Protein AF-A0A5J4WYN3-F1 (afdb_monomer)

Radius of gyration: 16.73 Å; Cα contacts (8 Å, |Δi|>4): 152; chains: 1; bounding box: 59×30×51 Å

Secondary structure (DSSP, 8-state):
-HHHHHHHHHHHHHHHHHHHHHHHHHTTSS--HHHHHHHHHHHHHH--HHHHHHHHHTTHHHHHHHHHHT---SHHHHHHHHHHHHHHHHHHHHHHHH-B-SSS-B---HHHHHHHHHHHHHTTHHHHHHHGGG----TT--HHHHHHHHHHHHHHHHHHSS-----

Nearest PDB structures (foldseek):
  7wa4-assembly1_A  TM=4.176E-01  e=6.323E+00  Arabidopsis thaliana
  6gy7-assembly3_C  TM=2.303E-01  e=4.715E+00  Xenorhabdus nematophila ATCC 19061
  6i1z-assembly1_A  TM=1.647E-01  e=3.188E+00  Zea mays

Structure (mmCIF, N/CA/C/O backbone):
data_AF-A0A5J4WYN3-F1
#
_entry.id   AF-A0A5J4WYN3-F1
#
loop_
_atom_site.group_PDB
_atom_site.id
_atom_site.type_symbol
_atom_site.label_atom_id
_atom_site.label_alt_id
_atom_site.label_comp_id
_atom_site.label_asym_id
_atom_site.label_entity_id
_atom_site.label_seq_id
_atom_site.pdbx_PDB_ins_code
_atom_site.Cartn_x
_atom_site.Cartn_y
_atom_site.Cartn_z
_atom_site.occupancy
_atom_site.B_iso_or_equiv
_atom_site.auth_seq_id
_atom_site.auth_comp_id
_atom_site.auth_asym_id
_atom_site.auth_atom_id
_atom_site.pdbx_PDB_model_num
ATOM 1 N N . MET A 1 1 ? 1.121 12.263 32.205 1.00 45.59 1 MET A N 1
ATOM 2 C CA . MET A 1 1 ? 1.649 11.068 31.505 1.00 45.59 1 MET A CA 1
ATOM 3 C C . MET A 1 1 ? 1.301 11.026 30.011 1.00 45.59 1 MET A C 1
ATOM 5 O O . MET A 1 1 ? 2.050 10.396 29.284 1.00 45.59 1 MET A O 1
ATOM 9 N N . GLY A 1 2 ? 0.259 11.722 29.520 1.00 45.91 2 GLY A N 1
ATOM 10 C CA . GLY A 1 2 ? -0.093 11.730 28.083 1.00 45.91 2 GLY A CA 1
ATOM 11 C C . GLY A 1 2 ? 0.952 12.351 27.139 1.00 45.91 2 GLY A C 1
ATOM 12 O O . GLY A 1 2 ? 1.145 11.863 26.035 1.00 45.91 2 GLY A O 1
ATOM 13 N N . ASN A 1 3 ? 1.720 13.338 27.611 1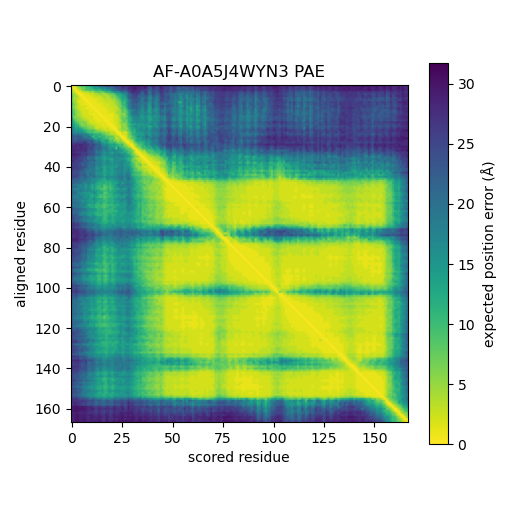.00 48.84 3 ASN A N 1
ATOM 14 C CA . ASN A 1 3 ? 2.659 14.104 26.776 1.00 48.84 3 ASN A CA 1
ATOM 15 C C . ASN A 1 3 ? 3.897 13.304 26.307 1.00 48.84 3 ASN A C 1
ATOM 17 O O . ASN A 1 3 ? 4.546 13.654 25.330 1.00 48.84 3 ASN A O 1
ATOM 21 N N . THR A 1 4 ? 4.257 12.225 27.011 1.00 47.00 4 THR A N 1
ATOM 22 C CA . THR A 1 4 ? 5.489 11.462 26.735 1.00 47.00 4 THR A CA 1
ATOM 23 C C . THR A 1 4 ? 5.276 10.386 25.672 1.00 47.00 4 THR A C 1
ATOM 25 O O . THR A 1 4 ? 6.182 10.111 24.893 1.00 47.00 4 THR A O 1
ATOM 28 N N . ILE A 1 5 ? 4.076 9.801 25.620 1.00 48.41 5 ILE A N 1
ATOM 29 C CA . ILE A 1 5 ? 3.705 8.779 24.632 1.00 48.41 5 ILE A CA 1
ATOM 30 C C . ILE A 1 5 ? 3.462 9.438 23.273 1.00 48.41 5 ILE A C 1
ATOM 32 O O . ILE A 1 5 ? 3.968 8.965 22.262 1.00 48.41 5 ILE A O 1
ATOM 36 N N . GLU A 1 6 ? 2.768 10.573 23.252 1.00 43.88 6 GLU A N 1
ATOM 37 C CA . GLU A 1 6 ? 2.522 11.357 22.038 1.00 43.88 6 GLU A CA 1
ATOM 38 C C . GLU A 1 6 ? 3.829 11.907 21.442 1.00 43.88 6 GLU A C 1
ATOM 40 O O . GLU A 1 6 ? 4.081 11.768 20.245 1.00 43.88 6 GLU A O 1
ATOM 45 N N . ALA A 1 7 ? 4.745 12.387 22.292 1.00 38.75 7 ALA A N 1
ATOM 46 C CA . ALA A 1 7 ? 6.091 12.771 21.872 1.00 38.75 7 ALA A CA 1
ATOM 47 C C . ALA A 1 7 ? 6.917 11.589 21.328 1.00 38.75 7 ALA A C 1
ATOM 49 O O . ALA A 1 7 ? 7.704 11.775 20.401 1.00 38.75 7 ALA A O 1
ATOM 50 N N . LEU A 1 8 ? 6.748 10.376 21.868 1.00 44.06 8 LEU A N 1
ATOM 51 C CA . LEU A 1 8 ? 7.440 9.176 21.384 1.00 44.06 8 LEU A CA 1
ATOM 52 C C . LEU A 1 8 ? 6.906 8.726 20.014 1.00 44.06 8 LEU A C 1
ATOM 54 O O . LEU A 1 8 ? 7.696 8.370 19.141 1.00 44.06 8 LEU A O 1
ATOM 58 N N . LYS A 1 9 ? 5.589 8.821 19.799 1.00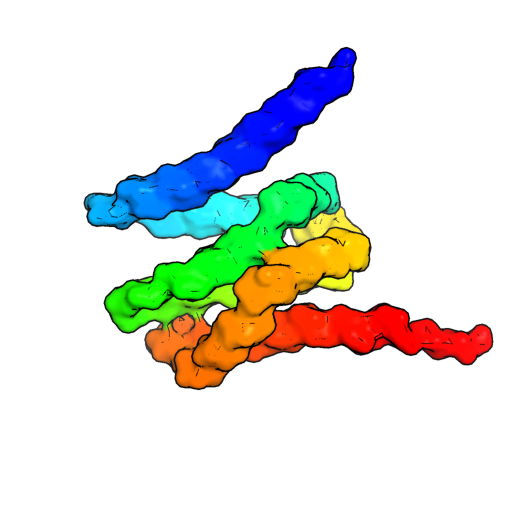 45.97 9 LYS A N 1
ATOM 59 C CA . LYS A 1 9 ? 4.924 8.511 18.523 1.00 45.97 9 LYS A CA 1
ATOM 60 C C . LYS A 1 9 ? 5.329 9.477 17.416 1.00 45.97 9 LYS A C 1
ATOM 62 O O . LYS A 1 9 ? 5.740 9.042 16.344 1.00 45.97 9 LYS A O 1
ATOM 67 N N . ILE A 1 10 ? 5.337 10.779 17.707 1.00 42.62 10 ILE A N 1
ATOM 68 C CA . ILE A 1 10 ? 5.841 11.802 16.779 1.00 42.62 10 ILE A CA 1
ATOM 69 C C . ILE A 1 10 ? 7.318 11.551 16.472 1.00 42.62 10 ILE A C 1
ATOM 71 O O . ILE A 1 10 ? 7.720 11.605 15.317 1.00 42.62 10 ILE A O 1
ATOM 75 N N . LYS A 1 11 ? 8.132 11.202 17.474 1.00 44.53 11 LYS A N 1
ATOM 76 C CA . LYS A 1 11 ? 9.553 10.895 17.275 1.00 44.53 11 LYS A CA 1
ATOM 77 C C . LYS A 1 11 ? 9.772 9.661 16.391 1.00 44.53 11 LYS A C 1
ATOM 79 O O . LYS A 1 11 ? 10.708 9.673 15.597 1.00 44.53 11 LYS A O 1
ATOM 84 N N . ASN A 1 12 ? 8.914 8.644 16.482 1.00 46.34 12 ASN A N 1
ATOM 85 C CA . ASN A 1 12 ? 8.973 7.448 15.635 1.00 46.34 12 ASN A CA 1
ATOM 86 C C . ASN A 1 12 ? 8.483 7.717 14.206 1.00 46.34 12 ASN A C 1
ATOM 88 O O . ASN A 1 12 ? 9.172 7.342 13.264 1.00 46.34 12 ASN A O 1
ATOM 92 N N . ALA A 1 13 ? 7.368 8.428 14.024 1.00 46.84 13 ALA A N 1
ATOM 93 C CA . ALA A 1 13 ? 6.887 8.834 12.702 1.00 46.84 13 ALA A CA 1
ATOM 94 C C . ALA A 1 13 ? 7.895 9.758 11.999 1.00 46.84 13 ALA A C 1
ATOM 96 O O . ALA A 1 13 ? 8.243 9.545 10.841 1.00 46.84 13 ALA A O 1
ATOM 97 N N . VAL A 1 14 ? 8.463 10.720 12.733 1.00 45.53 14 VAL A N 1
ATOM 98 C CA . VAL A 1 14 ? 9.556 11.577 12.259 1.00 45.53 14 VAL A CA 1
ATOM 99 C C . VAL A 1 14 ? 10.807 10.750 11.972 1.00 45.53 14 VAL A C 1
ATOM 101 O O . VAL A 1 14 ? 11.450 10.999 10.966 1.00 45.53 14 VAL A O 1
ATOM 104 N N . ALA A 1 15 ? 11.147 9.731 12.765 1.00 46.28 15 ALA A N 1
ATOM 105 C CA . ALA A 1 15 ? 12.262 8.835 12.457 1.00 46.28 15 ALA A CA 1
ATOM 106 C C . ALA A 1 15 ? 12.011 7.990 11.197 1.00 46.28 15 ALA A C 1
ATOM 108 O O . ALA A 1 15 ? 12.949 7.781 10.434 1.00 46.28 15 ALA A O 1
ATOM 109 N N . ILE A 1 16 ? 10.773 7.557 10.938 1.00 50.94 16 ILE A N 1
ATOM 110 C CA . ILE A 1 16 ? 10.379 6.819 9.729 1.00 50.94 16 ILE A CA 1
ATOM 111 C C . ILE A 1 16 ? 10.451 7.741 8.507 1.00 50.94 16 ILE A C 1
ATOM 113 O O . ILE A 1 16 ? 11.140 7.417 7.542 1.00 50.94 16 ILE A O 1
ATOM 117 N N . ILE A 1 17 ? 9.858 8.933 8.583 1.00 52.78 17 ILE A N 1
ATOM 118 C CA . ILE A 1 17 ? 9.882 9.948 7.520 1.00 52.78 17 ILE A CA 1
ATOM 119 C C . ILE A 1 17 ? 11.315 10.436 7.262 1.00 52.78 17 ILE A C 1
ATOM 121 O O . ILE A 1 17 ? 11.746 10.487 6.114 1.00 52.78 17 ILE A O 1
ATOM 125 N N . ILE A 1 18 ? 12.103 10.706 8.310 1.00 45.97 18 ILE A N 1
ATOM 126 C CA . ILE A 1 18 ? 13.533 11.035 8.205 1.00 45.97 18 ILE A CA 1
ATOM 127 C C . ILE A 1 18 ? 14.305 9.845 7.652 1.00 45.97 18 ILE A C 1
ATOM 129 O O . ILE A 1 18 ? 15.196 10.057 6.847 1.00 45.97 18 ILE A O 1
ATOM 133 N N . SER A 1 19 ? 14.001 8.599 8.010 1.00 52.62 19 SER A N 1
ATOM 134 C CA . SER A 1 19 ? 14.691 7.444 7.428 1.00 52.62 19 SER A CA 1
ATOM 135 C C . SER A 1 19 ? 14.374 7.273 5.940 1.00 52.62 19 SER A C 1
ATOM 137 O O . SER A 1 19 ? 15.266 6.882 5.192 1.00 52.62 19 SER A O 1
ATOM 139 N N . PHE A 1 20 ? 13.179 7.673 5.493 1.00 49.19 20 PHE A N 1
ATOM 140 C CA . PHE A 1 20 ? 12.760 7.717 4.089 1.00 49.19 20 PHE A CA 1
ATOM 141 C C . PHE A 1 20 ? 13.418 8.883 3.321 1.00 49.19 20 PHE A C 1
ATOM 143 O O . PHE A 1 20 ? 14.004 8.678 2.259 1.00 49.19 20 PHE A O 1
ATOM 150 N N . ALA A 1 21 ? 13.426 10.089 3.898 1.00 44.41 21 ALA A N 1
ATOM 151 C CA . ALA A 1 21 ? 14.027 11.296 3.320 1.00 44.41 21 ALA A CA 1
ATOM 152 C C . ALA A 1 21 ? 15.568 11.267 3.342 1.00 44.41 21 ALA A C 1
ATOM 154 O O . ALA A 1 21 ? 16.231 11.626 2.371 1.00 44.41 21 ALA A O 1
ATOM 155 N N . THR A 1 22 ? 16.157 10.757 4.424 1.00 39.88 22 THR A N 1
ATOM 156 C CA . THR A 1 22 ? 17.601 10.506 4.529 1.00 39.88 22 THR A CA 1
ATOM 157 C C . THR A 1 22 ? 17.986 9.352 3.617 1.00 39.88 22 THR A C 1
ATOM 159 O O . THR A 1 22 ? 19.044 9.410 3.016 1.00 39.88 22 THR A O 1
ATOM 162 N N . SER A 1 23 ? 17.138 8.333 3.434 1.00 44.16 23 SER A N 1
ATOM 163 C CA . SER A 1 23 ? 17.315 7.316 2.388 1.00 44.16 23 SER A CA 1
ATOM 164 C C . SER A 1 23 ? 17.413 7.968 1.004 1.00 44.16 23 SER A C 1
ATOM 166 O O . SER A 1 23 ? 18.366 7.683 0.288 1.00 44.16 23 SER A O 1
ATOM 168 N N . TYR A 1 24 ? 16.534 8.909 0.657 1.00 39.62 24 TYR A N 1
ATOM 169 C CA . TYR A 1 24 ? 16.559 9.617 -0.628 1.00 39.62 24 TYR A CA 1
ATOM 170 C C . TYR A 1 24 ? 17.858 10.424 -0.862 1.00 39.62 24 TYR A C 1
ATOM 172 O O . TYR A 1 24 ? 18.568 10.184 -1.840 1.00 39.62 24 TYR A O 1
ATOM 180 N N . GLU A 1 25 ? 18.254 11.291 0.078 1.00 36.50 25 GLU A N 1
ATOM 181 C CA . GLU A 1 25 ? 19.475 12.119 -0.031 1.00 36.50 25 GLU A CA 1
ATOM 182 C C . GLU A 1 25 ? 20.782 11.302 0.111 1.00 36.50 25 GLU A C 1
ATOM 184 O O . GLU A 1 25 ? 21.808 11.589 -0.512 1.00 36.50 25 GLU A O 1
ATOM 189 N N . TYR A 1 26 ? 20.765 10.219 0.895 1.00 36.25 26 TYR A N 1
ATOM 190 C CA . TYR A 1 26 ? 21.919 9.347 1.131 1.00 36.25 26 TYR A CA 1
ATOM 191 C C . TYR A 1 26 ? 22.087 8.302 0.003 1.00 36.25 26 TYR A C 1
ATOM 193 O O . TYR A 1 26 ? 23.222 7.920 -0.296 1.00 36.25 26 TYR A O 1
ATOM 201 N N . ASN A 1 27 ? 21.033 7.838 -0.682 1.00 42.38 27 ASN A N 1
ATOM 202 C CA . ASN A 1 27 ? 21.097 6.771 -1.706 1.00 42.38 27 ASN A CA 1
ATOM 203 C C . ASN A 1 27 ? 21.853 7.133 -2.993 1.00 42.38 27 ASN A C 1
ATOM 205 O O . ASN A 1 27 ? 22.206 6.240 -3.759 1.00 42.38 27 ASN A O 1
ATOM 209 N N . LYS A 1 28 ? 22.240 8.398 -3.177 1.00 43.50 28 LYS A N 1
ATOM 210 C CA . LYS A 1 28 ? 23.037 8.858 -4.323 1.00 43.50 28 LYS A CA 1
ATOM 211 C C . LYS A 1 28 ? 24.453 8.247 -4.417 1.00 43.50 28 LYS A C 1
ATOM 213 O O . LYS A 1 28 ? 25.119 8.467 -5.425 1.00 43.50 28 LYS A O 1
ATOM 218 N N . LYS A 1 29 ? 24.966 7.519 -3.400 1.00 46.53 29 LYS A N 1
ATOM 219 C CA . LYS A 1 29 ? 26.408 7.151 -3.356 1.00 46.53 29 LYS A CA 1
ATOM 220 C C . LYS A 1 29 ? 26.882 5.768 -2.868 1.00 46.53 29 LYS A C 1
ATOM 222 O O . LYS A 1 29 ? 28.058 5.496 -3.077 1.00 46.53 29 LYS A O 1
ATOM 227 N N . SER A 1 30 ? 26.100 4.876 -2.251 1.00 37.53 30 SER A N 1
ATOM 228 C CA . SER A 1 30 ? 26.623 3.523 -1.918 1.00 37.53 30 SER A CA 1
ATOM 229 C C . SER A 1 30 ? 25.543 2.514 -1.516 1.00 37.53 30 SER A C 1
ATOM 231 O O . SER A 1 30 ? 24.439 2.892 -1.147 1.00 37.53 30 SER A O 1
ATOM 233 N N . ASN A 1 31 ? 25.887 1.226 -1.604 1.00 49.41 31 ASN A N 1
ATOM 234 C CA . ASN A 1 31 ? 25.068 0.012 -1.469 1.00 49.41 31 ASN A CA 1
ATOM 235 C C . ASN A 1 31 ? 24.168 -0.056 -0.197 1.00 49.41 31 ASN A C 1
ATOM 237 O O . ASN A 1 31 ? 24.536 -0.653 0.812 1.00 49.41 31 ASN A O 1
ATOM 241 N N . LYS A 1 32 ? 22.982 0.574 -0.250 1.00 41.06 32 LYS A N 1
ATOM 242 C CA . LYS A 1 32 ? 22.034 0.815 0.871 1.00 41.06 32 LYS A CA 1
ATOM 243 C C . LYS A 1 32 ? 20.708 0.047 0.792 1.00 41.06 32 LYS A C 1
ATOM 245 O O . LYS A 1 32 ? 19.920 0.058 1.739 1.00 41.06 32 LYS A O 1
ATOM 250 N N . ARG A 1 33 ? 20.480 -0.665 -0.312 1.00 51.09 33 ARG A N 1
ATOM 251 C CA . ARG A 1 33 ? 19.198 -1.304 -0.664 1.00 51.09 33 ARG A CA 1
ATOM 252 C C . ARG A 1 33 ? 18.770 -2.431 0.285 1.00 51.09 33 ARG A C 1
ATOM 254 O O . ARG A 1 33 ? 17.579 -2.669 0.460 1.00 51.09 33 ARG A O 1
ATOM 261 N N . ASP A 1 34 ? 19.725 -3.054 0.970 1.00 45.12 34 ASP A N 1
ATOM 262 C CA . ASP A 1 34 ? 19.477 -4.146 1.917 1.00 45.12 34 ASP A CA 1
ATOM 263 C C . ASP A 1 34 ? 18.812 -3.705 3.227 1.00 45.12 34 ASP A C 1
ATOM 265 O O . ASP A 1 34 ? 18.092 -4.491 3.835 1.00 45.12 34 ASP A O 1
ATOM 269 N N . ARG A 1 35 ? 19.030 -2.467 3.693 1.00 39.56 35 ARG A N 1
ATOM 270 C CA . ARG A 1 35 ? 18.507 -2.017 4.998 1.00 39.56 35 ARG A CA 1
ATOM 271 C C . ARG A 1 35 ? 17.089 -1.460 4.912 1.00 39.56 35 ARG A C 1
ATOM 273 O O . ARG A 1 35 ? 16.288 -1.770 5.785 1.00 39.56 35 ARG A O 1
ATOM 280 N N . SER A 1 36 ? 16.764 -0.730 3.843 1.00 51.00 36 SER A N 1
ATOM 281 C CA . SER A 1 36 ? 15.395 -0.247 3.604 1.00 51.00 36 SER A CA 1
ATOM 282 C C . SER A 1 36 ? 14.428 -1.419 3.360 1.00 51.00 36 SER A C 1
ATOM 284 O O . SER A 1 36 ? 13.384 -1.509 3.999 1.00 51.00 36 SER A O 1
ATOM 286 N N . ARG A 1 37 ? 14.845 -2.428 2.573 1.00 50.72 37 ARG A N 1
ATOM 287 C CA . ARG A 1 37 ? 14.081 -3.682 2.396 1.00 50.72 37 ARG A CA 1
ATOM 288 C C . ARG A 1 37 ? 13.903 -4.470 3.690 1.00 50.72 37 ARG A C 1
ATOM 290 O O . ARG A 1 37 ? 12.836 -5.033 3.910 1.00 50.72 37 ARG A O 1
ATOM 297 N N . ARG A 1 38 ? 14.926 -4.518 4.553 1.00 45.66 38 ARG A N 1
ATOM 298 C CA . ARG A 1 38 ? 14.822 -5.166 5.871 1.00 45.66 38 ARG A CA 1
ATOM 299 C C . ARG A 1 38 ? 13.855 -4.435 6.794 1.00 45.66 38 ARG A C 1
ATOM 301 O O . ARG A 1 38 ? 13.120 -5.113 7.493 1.00 45.66 38 ARG A O 1
ATOM 308 N N . LEU A 1 39 ? 13.825 -3.102 6.777 1.00 54.00 39 LEU A N 1
ATOM 309 C CA . LEU A 1 39 ? 12.900 -2.315 7.596 1.00 54.00 39 LEU A CA 1
ATOM 310 C C . LEU A 1 39 ? 11.445 -2.508 7.150 1.00 54.00 39 LEU A C 1
ATOM 312 O O . LEU A 1 39 ? 10.579 -2.746 7.981 1.00 54.00 39 LEU A O 1
ATOM 316 N N . VAL A 1 40 ? 11.191 -2.500 5.842 1.00 54.69 40 VAL A N 1
ATOM 317 C CA . VAL A 1 40 ? 9.849 -2.746 5.295 1.00 54.69 40 VAL A CA 1
ATOM 318 C C . VAL A 1 40 ? 9.397 -4.188 5.549 1.00 54.69 40 VAL A C 1
ATOM 320 O O . VAL A 1 40 ? 8.290 -4.412 6.028 1.00 54.69 40 VAL A O 1
ATOM 323 N N . ASN A 1 41 ? 10.274 -5.179 5.348 1.00 55.84 41 ASN A N 1
ATOM 324 C CA . ASN A 1 41 ? 9.982 -6.561 5.744 1.00 55.84 41 ASN A CA 1
ATOM 325 C C . ASN A 1 41 ? 9.759 -6.695 7.259 1.00 55.84 41 ASN A C 1
ATOM 327 O O . ASN A 1 41 ? 8.928 -7.496 7.673 1.00 55.84 41 ASN A O 1
ATOM 331 N N . PHE A 1 42 ? 10.473 -5.923 8.083 1.00 53.75 42 PHE A N 1
ATOM 332 C CA . PHE A 1 42 ? 10.313 -5.931 9.535 1.00 53.75 42 PHE A CA 1
ATOM 333 C C . PHE A 1 42 ? 8.947 -5.383 9.954 1.00 53.75 42 PHE A C 1
ATOM 335 O O . PHE A 1 42 ? 8.291 -6.021 10.773 1.00 53.75 42 PHE A O 1
ATOM 342 N N . ILE A 1 43 ? 8.497 -4.282 9.342 1.00 58.16 43 ILE A N 1
ATOM 343 C CA . ILE A 1 43 ? 7.154 -3.723 9.541 1.00 58.16 43 ILE A CA 1
ATOM 344 C C . ILE A 1 43 ? 6.105 -4.755 9.113 1.00 58.16 43 ILE A C 1
ATOM 346 O O . ILE A 1 43 ? 5.287 -5.164 9.925 1.00 58.16 43 ILE A O 1
ATOM 350 N N . HIS A 1 44 ? 6.179 -5.301 7.897 1.00 61.66 44 HIS A N 1
ATOM 351 C CA . HIS A 1 44 ? 5.176 -6.274 7.447 1.00 61.66 44 HIS A CA 1
ATOM 352 C C . HIS A 1 44 ? 5.179 -7.589 8.240 1.00 61.66 44 HIS A C 1
ATOM 354 O O . HIS A 1 44 ? 4.134 -8.216 8.374 1.00 61.66 44 HIS A O 1
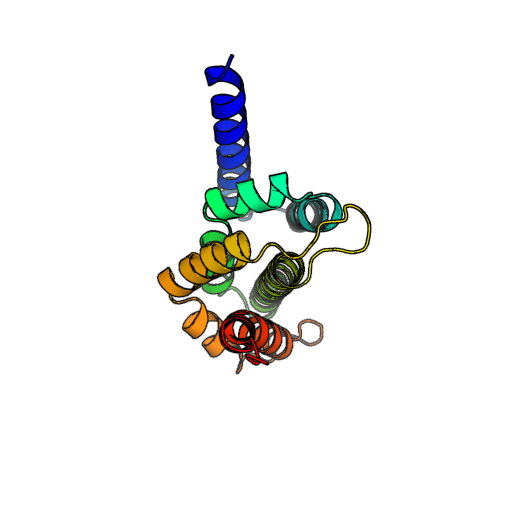ATOM 360 N N . GLN A 1 45 ? 6.311 -8.033 8.797 1.00 60.16 45 GLN A N 1
ATOM 361 C CA . GLN A 1 45 ? 6.378 -9.278 9.574 1.00 60.16 45 GLN A CA 1
ATOM 362 C C . GLN A 1 45 ? 6.020 -9.096 11.051 1.00 60.16 45 GLN A C 1
ATOM 364 O O . GLN A 1 45 ? 5.391 -9.997 11.605 1.00 60.16 45 GLN A O 1
ATOM 369 N N . ASN A 1 46 ? 6.320 -7.950 11.666 1.00 60.75 46 ASN A N 1
ATOM 370 C CA . ASN A 1 46 ? 6.207 -7.773 13.120 1.00 60.75 46 ASN A CA 1
ATOM 371 C C . ASN A 1 46 ? 5.191 -6.714 13.558 1.00 60.75 46 ASN A C 1
ATOM 373 O O . ASN A 1 46 ? 4.886 -6.685 14.743 1.00 60.75 46 ASN A O 1
ATOM 377 N N . ALA A 1 47 ? 4.660 -5.891 12.644 1.00 67.44 47 ALA A N 1
ATOM 378 C CA . ALA A 1 47 ? 3.660 -4.887 12.998 1.00 67.44 47 ALA A CA 1
ATOM 379 C C . ALA A 1 47 ? 2.359 -5.549 13.462 1.00 67.44 47 ALA A C 1
ATOM 381 O O . ALA A 1 47 ? 1.812 -6.413 12.761 1.00 67.44 47 ALA A O 1
ATOM 382 N N . ASP A 1 48 ? 1.887 -5.132 14.632 1.00 78.50 48 ASP A N 1
ATOM 383 C CA . ASP A 1 48 ? 0.570 -5.473 15.161 1.00 78.50 48 ASP A CA 1
ATOM 384 C C . ASP A 1 48 ? -0.499 -4.455 14.736 1.00 78.50 48 ASP A C 1
ATOM 386 O O . ASP A 1 48 ? -0.234 -3.530 13.971 1.00 78.50 48 ASP A O 1
ATOM 390 N N . GLU A 1 49 ? -1.731 -4.637 15.208 1.00 83.44 49 GLU A N 1
ATOM 391 C CA . GLU A 1 49 ? -2.849 -3.727 14.930 1.00 83.44 49 GLU A CA 1
ATOM 392 C C . GLU A 1 49 ? -2.535 -2.259 15.275 1.00 83.44 49 GLU A C 1
ATOM 394 O O . GLU A 1 49 ? -2.892 -1.349 14.520 1.00 83.44 49 GLU A O 1
ATOM 399 N N . GLN A 1 50 ? -1.852 -2.019 16.397 1.00 80.56 50 GLN A N 1
ATOM 400 C CA . GLN A 1 50 ? -1.527 -0.673 16.854 1.00 80.56 50 GLN A CA 1
ATOM 401 C C . GLN A 1 50 ? -0.486 -0.029 15.934 1.00 80.56 50 GLN A C 1
ATOM 403 O O . GLN A 1 50 ? -0.637 1.141 15.573 1.00 80.56 50 GLN A O 1
ATOM 408 N N . ASP A 1 51 ? 0.515 -0.792 15.498 1.00 79.19 51 ASP A N 1
ATOM 409 C CA . ASP A 1 51 ? 1.504 -0.339 14.519 1.00 79.19 51 ASP A CA 1
ATOM 410 C C . ASP A 1 51 ? 0.852 0.005 13.165 1.00 79.19 51 ASP A C 1
ATOM 412 O O . ASP A 1 51 ? 1.176 1.037 12.571 1.00 79.19 51 ASP A O 1
ATOM 416 N N . GLN A 1 52 ? -0.106 -0.805 12.684 1.00 81.81 52 GLN A N 1
ATOM 417 C CA . GLN A 1 52 ? -0.853 -0.502 11.449 1.00 81.81 52 GLN A CA 1
ATOM 418 C C . GLN A 1 52 ? -1.621 0.820 11.570 1.00 81.81 52 GLN A C 1
ATOM 420 O O . GLN A 1 52 ? -1.588 1.650 10.659 1.00 81.81 52 GLN A O 1
ATOM 425 N N . SER A 1 53 ? -2.283 1.039 12.710 1.00 82.19 53 SER A N 1
ATOM 426 C CA . SER A 1 53 ? -3.011 2.280 12.992 1.00 82.19 53 SER A CA 1
ATOM 427 C C . SER A 1 53 ? -2.084 3.493 12.983 1.00 82.19 53 SER A C 1
ATOM 429 O O . SER A 1 53 ? -2.409 4.527 12.399 1.00 82.19 53 SER A O 1
ATOM 431 N N . GLU A 1 54 ? -0.899 3.380 13.580 1.00 82.19 54 GLU A N 1
ATOM 432 C CA . GLU A 1 54 ? 0.081 4.468 13.600 1.00 82.19 54 GLU A CA 1
ATOM 433 C C . GLU A 1 54 ? 0.621 4.798 12.207 1.00 82.19 54 GLU A C 1
ATOM 435 O O . GLU A 1 54 ? 0.756 5.976 11.877 1.00 82.19 54 GLU A O 1
ATOM 440 N N . LEU A 1 55 ? 0.856 3.788 11.367 1.00 80.75 55 LEU A N 1
ATOM 441 C CA . LEU A 1 55 ? 1.274 3.988 9.979 1.00 80.75 55 LEU A CA 1
ATOM 442 C C . LEU A 1 55 ? 0.206 4.724 9.165 1.00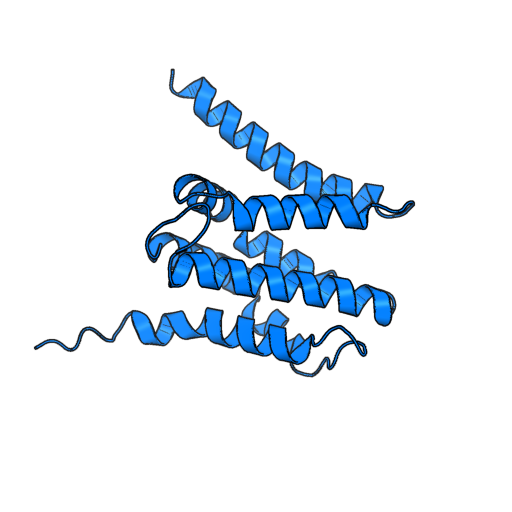 80.75 55 LEU A C 1
ATOM 444 O O . LEU A 1 55 ? 0.510 5.738 8.534 1.00 80.75 55 LEU A O 1
ATOM 448 N N . VAL A 1 56 ? -1.046 4.259 9.200 1.00 84.94 56 VAL A N 1
ATOM 449 C CA . VAL A 1 56 ? -2.138 4.912 8.461 1.00 84.94 56 VAL A CA 1
ATOM 450 C C . VAL A 1 56 ? -2.344 6.342 8.957 1.00 84.94 56 VAL A C 1
ATOM 452 O O . VAL A 1 56 ? -2.387 7.263 8.146 1.00 84.94 56 VAL A O 1
ATOM 455 N N . ASN A 1 57 ? -2.368 6.573 10.272 1.00 83.19 57 ASN A N 1
ATOM 456 C CA . ASN A 1 57 ? -2.506 7.923 10.832 1.00 83.19 57 ASN A CA 1
ATOM 457 C C . ASN A 1 57 ? -1.330 8.849 10.477 1.00 83.19 57 ASN A C 1
ATOM 459 O O . ASN A 1 57 ? -1.509 10.062 10.385 1.00 83.19 57 ASN A O 1
ATOM 463 N N . ALA A 1 58 ? -0.137 8.297 10.248 1.00 78.06 58 ALA A N 1
ATOM 464 C CA . ALA A 1 58 ? 1.032 9.047 9.795 1.00 78.06 58 ALA A CA 1
ATOM 465 C C . ALA A 1 58 ? 1.048 9.323 8.276 1.00 78.06 58 ALA A C 1
ATOM 467 O O . ALA A 1 58 ? 1.998 9.932 7.785 1.00 78.06 58 ALA A O 1
ATOM 468 N N . GLY A 1 59 ? 0.030 8.890 7.524 1.00 81.25 59 GLY A N 1
ATOM 469 C CA . GLY A 1 59 ? -0.050 9.108 6.078 1.00 81.25 59 GLY A CA 1
ATOM 470 C C . GLY A 1 59 ? 0.712 8.073 5.251 1.00 81.25 59 GLY A C 1
ATOM 471 O O . GLY A 1 59 ? 1.154 8.378 4.142 1.00 81.25 59 GLY A O 1
ATOM 472 N N . TYR A 1 60 ? 0.914 6.858 5.774 1.00 82.62 60 TYR A N 1
ATOM 473 C CA . TYR A 1 60 ? 1.696 5.829 5.086 1.00 82.62 60 TYR A CA 1
ATOM 474 C C . TYR A 1 60 ? 1.123 5.448 3.711 1.00 82.62 60 TYR A C 1
ATOM 476 O O . TYR A 1 60 ? 1.905 5.187 2.799 1.00 82.62 60 TYR A O 1
ATOM 484 N N . GLY A 1 61 ? -0.203 5.508 3.519 1.00 86.06 61 GLY A N 1
ATOM 485 C CA . GLY A 1 61 ? -0.833 5.295 2.210 1.00 86.06 61 GLY A CA 1
ATOM 486 C C . GLY A 1 61 ? -0.309 6.268 1.149 1.00 86.06 61 GLY A C 1
ATOM 487 O O . GLY A 1 61 ? 0.137 5.841 0.084 1.00 86.06 61 GLY A O 1
ATOM 488 N N . ARG A 1 62 ? -0.228 7.563 1.487 1.00 85.25 62 ARG A N 1
ATOM 489 C CA . ARG A 1 62 ? 0.357 8.599 0.613 1.00 85.25 62 ARG A CA 1
ATOM 490 C C . ARG A 1 62 ? 1.824 8.319 0.314 1.00 85.25 62 ARG A C 1
ATOM 492 O O . ARG A 1 62 ? 2.260 8.371 -0.832 1.00 85.25 62 ARG A O 1
ATOM 499 N N . ALA A 1 63 ? 2.595 7.994 1.354 1.00 82.19 63 ALA A N 1
ATOM 500 C CA . ALA A 1 63 ? 4.028 7.740 1.228 1.00 82.19 63 ALA A CA 1
ATOM 501 C C . ALA A 1 63 ? 4.330 6.562 0.287 1.00 82.19 63 ALA A C 1
ATOM 503 O O . ALA A 1 63 ? 5.311 6.601 -0.458 1.00 82.19 63 ALA A O 1
ATOM 504 N N . LEU A 1 64 ? 3.481 5.531 0.297 1.00 82.19 64 LEU A N 1
ATOM 505 C CA . LEU A 1 64 ? 3.596 4.395 -0.609 1.00 82.19 64 LEU A CA 1
ATOM 506 C C . LEU A 1 64 ? 3.365 4.791 -2.077 1.00 82.19 64 LEU A C 1
ATOM 508 O O . LEU A 1 64 ? 4.145 4.368 -2.930 1.00 82.19 64 LEU A O 1
ATOM 512 N N . ILE A 1 65 ? 2.354 5.619 -2.366 1.00 85.75 65 ILE A N 1
ATOM 513 C CA . ILE A 1 65 ? 2.061 6.095 -3.730 1.00 85.75 65 ILE A CA 1
ATOM 514 C C . ILE A 1 65 ? 3.168 7.011 -4.249 1.00 85.75 65 ILE A C 1
ATOM 516 O O . ILE A 1 65 ? 3.747 6.743 -5.299 1.00 85.75 65 ILE A O 1
ATOM 520 N N . ILE A 1 66 ? 3.577 8.005 -3.460 1.00 78.81 66 ILE A N 1
ATOM 521 C CA . ILE A 1 66 ? 4.684 8.906 -3.820 1.00 78.81 66 ILE A CA 1
ATOM 522 C C . ILE A 1 66 ? 5.966 8.110 -4.126 1.00 78.81 66 ILE A C 1
ATOM 524 O O . ILE A 1 66 ? 6.741 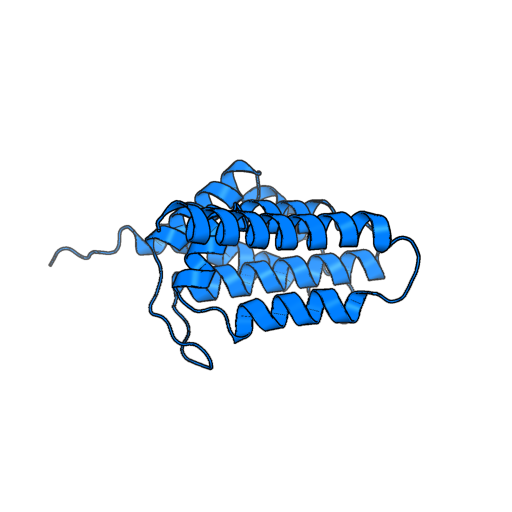8.459 -5.023 1.00 78.81 66 ILE A O 1
ATOM 528 N N . SER A 1 67 ? 6.198 7.009 -3.402 1.00 76.56 67 SER A N 1
ATOM 529 C CA . SER A 1 67 ? 7.352 6.140 -3.635 1.00 76.56 67 SER A CA 1
ATOM 530 C C . SER A 1 67 ? 7.315 5.418 -4.986 1.00 76.56 67 SER A C 1
ATOM 532 O O . SER A 1 67 ? 8.392 5.154 -5.515 1.00 76.56 67 SER A O 1
ATOM 534 N N . ILE A 1 68 ? 6.144 5.062 -5.529 1.00 80.38 68 ILE A N 1
ATOM 535 C CA . ILE A 1 68 ? 6.058 4.435 -6.860 1.00 80.38 68 ILE A CA 1
ATOM 536 C C . ILE A 1 68 ? 6.075 5.482 -7.977 1.00 80.38 68 ILE A C 1
ATOM 538 O O . ILE A 1 68 ? 6.792 5.276 -8.953 1.00 80.38 68 ILE A O 1
ATOM 542 N N . SER A 1 69 ? 5.429 6.641 -7.787 1.00 79.50 69 SER A N 1
ATOM 543 C CA . SER A 1 69 ? 5.455 7.759 -8.748 1.00 79.50 69 SER A CA 1
ATOM 544 C C . SER A 1 69 ? 6.864 8.301 -8.996 1.00 79.50 69 SER A C 1
ATOM 546 O O . SER A 1 69 ? 7.176 8.826 -10.062 1.00 79.50 69 SER A O 1
ATOM 548 N N . SER A 1 70 ? 7.750 8.183 -8.003 1.00 70.94 70 SER A N 1
ATOM 549 C CA . SER A 1 70 ? 9.139 8.649 -8.090 1.00 70.94 70 SER A CA 1
ATOM 550 C C . SER A 1 70 ? 10.130 7.598 -8.608 1.00 70.94 70 SER A C 1
ATOM 552 O O . SER A 1 70 ? 11.296 7.928 -8.824 1.00 70.94 70 SER A O 1
ATOM 554 N N . ALA A 1 71 ? 9.699 6.356 -8.865 1.00 70.12 71 ALA A N 1
ATOM 555 C CA . ALA A 1 71 ? 10.576 5.235 -9.229 1.00 70.12 71 ALA A CA 1
ATOM 556 C C . ALA A 1 71 ? 11.114 5.263 -10.686 1.00 70.12 71 ALA A C 1
ATOM 558 O O . ALA A 1 71 ? 11.672 4.276 -11.166 1.00 70.12 71 ALA A O 1
ATOM 559 N N . GLY A 1 72 ? 11.002 6.390 -11.401 1.00 57.09 72 GLY A N 1
ATOM 560 C CA . GLY A 1 72 ? 11.367 6.561 -12.819 1.00 57.09 72 GLY A CA 1
ATOM 561 C C . GLY A 1 72 ? 12.872 6.671 -13.123 1.00 57.09 72 GLY A C 1
ATOM 562 O O . GLY A 1 72 ? 13.310 7.634 -13.752 1.00 57.09 72 GLY A O 1
ATOM 563 N N . GLY A 1 73 ? 13.677 5.713 -12.652 1.00 59.94 73 GLY A N 1
ATOM 564 C CA . GLY A 1 73 ? 15.124 5.633 -12.891 1.00 59.94 73 GLY A CA 1
ATOM 565 C C . GLY A 1 73 ? 15.533 4.896 -14.179 1.00 59.94 73 GLY A C 1
ATOM 566 O O . GLY A 1 73 ? 14.720 4.609 -15.049 1.00 59.94 73 GLY A O 1
ATOM 567 N N . ILE A 1 74 ? 16.827 4.569 -14.294 1.00 56.81 74 ILE A N 1
ATOM 568 C CA . ILE A 1 74 ? 17.390 3.731 -15.376 1.00 56.81 74 ILE A CA 1
ATOM 569 C C . ILE A 1 74 ? 16.634 2.394 -15.413 1.00 56.81 74 ILE A C 1
ATOM 571 O O . ILE A 1 74 ? 16.613 1.729 -14.379 1.00 56.81 74 ILE A O 1
ATOM 575 N N . GLU A 1 75 ? 16.077 2.017 -16.574 1.00 65.81 75 GLU A N 1
ATOM 576 C CA . GLU A 1 75 ? 15.115 0.910 -16.790 1.00 65.81 75 GLU A CA 1
ATOM 577 C C . GLU A 1 75 ? 15.194 -0.221 -15.747 1.00 65.81 75 GLU A C 1
ATOM 579 O O . GLU A 1 75 ? 14.313 -0.343 -14.903 1.00 65.81 75 GLU A O 1
ATOM 584 N N . GLU A 1 76 ? 16.289 -0.991 -15.708 1.00 67.38 76 GLU A N 1
ATOM 585 C CA . GLU A 1 76 ? 16.402 -2.159 -14.816 1.00 67.38 76 GLU A CA 1
ATOM 586 C C . GLU A 1 76 ? 16.321 -1.817 -13.314 1.00 67.38 76 GLU A C 1
ATOM 588 O O . GLU A 1 76 ? 15.759 -2.576 -12.520 1.00 67.38 76 GLU A O 1
ATOM 593 N N . TYR A 1 77 ? 16.888 -0.683 -12.899 1.00 64.25 77 TYR A N 1
ATOM 594 C CA . TYR A 1 77 ? 16.863 -0.255 -11.501 1.00 64.25 77 TYR A CA 1
ATOM 595 C C . TYR A 1 77 ? 15.537 0.401 -11.118 1.00 64.25 77 TYR A C 1
ATOM 597 O O . TYR A 1 77 ? 15.053 0.142 -10.015 1.00 64.25 77 TYR A O 1
ATOM 605 N N . GLY A 1 78 ? 14.954 1.190 -12.025 1.00 70.12 78 GLY A N 1
ATOM 606 C CA . GLY A 1 78 ? 13.629 1.781 -11.843 1.00 70.12 78 GLY A CA 1
ATOM 607 C C . GLY A 1 78 ? 12.552 0.706 -11.707 1.00 70.12 78 GLY A C 1
ATOM 608 O O . GLY A 1 78 ? 11.781 0.722 -10.750 1.00 70.12 78 GLY A O 1
ATOM 609 N N . ASP A 1 79 ? 12.590 -0.318 -12.563 1.00 79.12 79 ASP A N 1
ATOM 610 C CA . ASP A 1 79 ? 11.635 -1.430 -12.529 1.00 79.12 79 ASP A CA 1
ATOM 611 C C . ASP A 1 79 ? 11.693 -2.220 -11.218 1.00 79.12 79 ASP A C 1
ATOM 613 O O . ASP A 1 79 ? 10.666 -2.667 -10.710 1.00 79.12 79 ASP A O 1
ATOM 617 N N . TRP A 1 80 ? 12.883 -2.394 -10.637 1.00 79.56 80 TRP A N 1
ATOM 618 C CA . TRP A 1 80 ? 13.041 -3.113 -9.369 1.00 79.56 80 TRP A CA 1
ATOM 619 C C . TRP A 1 80 ? 12.501 -2.306 -8.180 1.00 79.56 80 TRP A C 1
ATOM 621 O O . TRP A 1 80 ? 11.930 -2.866 -7.239 1.00 79.56 80 TRP A O 1
ATOM 631 N N . GLU A 1 81 ? 12.715 -0.990 -8.180 1.00 76.38 81 GLU A N 1
ATOM 632 C CA . GLU A 1 81 ? 12.208 -0.086 -7.143 1.00 76.38 81 GLU A CA 1
ATOM 633 C C . GLU A 1 81 ? 10.688 0.018 -7.208 1.00 76.38 81 GLU A C 1
ATOM 635 O O . GLU A 1 81 ? 10.020 -0.206 -6.193 1.00 76.38 81 GLU A O 1
ATOM 640 N N . LEU A 1 82 ? 10.158 0.204 -8.414 1.00 82.12 82 LEU A N 1
ATOM 641 C CA . LEU A 1 82 ? 8.734 0.187 -8.698 1.00 82.12 82 LEU A CA 1
ATOM 642 C C . LEU A 1 82 ? 8.087 -1.138 -8.280 1.00 82.12 82 LEU A C 1
ATOM 644 O O . LEU A 1 82 ? 7.103 -1.151 -7.539 1.00 82.12 82 LEU A O 1
ATOM 648 N N . PHE A 1 83 ? 8.683 -2.264 -8.681 1.00 85.00 83 PHE A N 1
ATOM 649 C CA . PHE A 1 83 ? 8.226 -3.599 -8.307 1.00 85.00 83 PHE A CA 1
ATOM 650 C C . PHE A 1 83 ? 8.096 -3.763 -6.789 1.00 85.00 83 PHE A C 1
ATOM 652 O O . PHE A 1 83 ? 7.077 -4.263 -6.315 1.00 85.00 83 PHE A O 1
ATOM 659 N N . ASN A 1 84 ? 9.078 -3.311 -6.001 1.00 80.50 84 ASN A N 1
ATOM 660 C CA . ASN A 1 84 ? 8.948 -3.377 -4.542 1.00 80.50 84 ASN A CA 1
ATOM 661 C C . ASN A 1 84 ? 7.844 -2.491 -4.008 1.00 80.50 84 ASN A C 1
ATOM 663 O O . ASN A 1 84 ? 7.155 -2.910 -3.084 1.00 80.50 84 ASN A O 1
ATOM 667 N N . GLY A 1 85 ? 7.730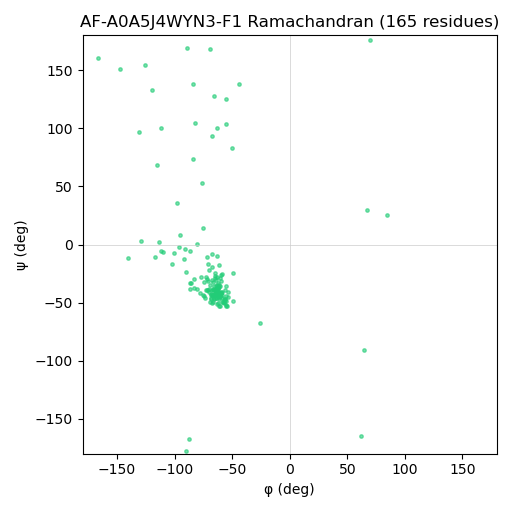 -1.264 -4.517 1.00 84.19 85 GLY A N 1
ATOM 668 C CA . GLY A 1 85 ? 6.695 -0.343 -4.071 1.00 84.19 85 GLY A CA 1
ATOM 669 C C . GLY A 1 85 ? 5.318 -0.982 -4.236 1.00 84.19 85 GLY A C 1
ATOM 670 O O . GLY A 1 85 ? 4.566 -1.076 -3.268 1.00 84.19 85 GLY A O 1
ATOM 671 N N . LEU A 1 86 ? 5.058 -1.573 -5.405 1.00 88.12 86 LEU A N 1
ATOM 672 C CA . LEU A 1 86 ? 3.817 -2.297 -5.687 1.00 88.12 86 LEU A CA 1
ATOM 673 C C . LEU A 1 86 ? 3.637 -3.546 -4.806 1.00 88.12 86 LEU A C 1
ATOM 675 O O . LEU A 1 86 ? 2.546 -3.785 -4.290 1.00 88.12 86 LEU A O 1
ATOM 679 N N . VAL A 1 87 ? 4.697 -4.330 -4.568 1.00 85.88 87 VAL A N 1
ATOM 680 C CA . VAL A 1 87 ? 4.662 -5.465 -3.623 1.00 85.88 87 VAL A CA 1
ATOM 681 C C . VAL A 1 87 ? 4.284 -5.000 -2.213 1.00 85.88 87 VAL A C 1
ATOM 683 O O . VAL A 1 87 ? 3.477 -5.654 -1.551 1.00 85.88 87 VAL A O 1
ATOM 686 N N . ASN A 1 88 ? 4.855 -3.888 -1.750 1.00 82.50 88 ASN A N 1
ATOM 687 C CA . ASN A 1 88 ? 4.615 -3.349 -0.412 1.00 82.50 88 ASN A CA 1
ATOM 688 C C . ASN A 1 88 ? 3.182 -2.837 -0.272 1.00 82.50 88 ASN A C 1
ATOM 690 O O . ASN A 1 88 ? 2.512 -3.207 0.688 1.00 82.50 88 ASN A O 1
ATOM 694 N N . ILE A 1 89 ? 2.686 -2.078 -1.256 1.00 87.19 89 ILE A N 1
ATOM 695 C CA . ILE A 1 89 ? 1.289 -1.624 -1.296 1.00 87.19 89 ILE A CA 1
ATOM 696 C C . ILE A 1 89 ? 0.346 -2.828 -1.254 1.00 87.19 89 ILE A C 1
ATOM 698 O O . ILE A 1 89 ? -0.548 -2.901 -0.415 1.00 87.19 89 ILE A O 1
ATOM 702 N N . SER A 1 90 ? 0.580 -3.819 -2.118 1.00 89.56 90 SER A N 1
ATOM 703 C CA . SER A 1 90 ? -0.259 -5.016 -2.215 1.00 89.56 90 SER A CA 1
ATOM 704 C C . SER A 1 90 ? -0.319 -5.799 -0.896 1.00 89.56 90 SER A C 1
ATOM 706 O O . SER A 1 90 ? -1.386 -6.265 -0.481 1.00 89.56 90 SER A O 1
ATOM 708 N N . ARG A 1 91 ? 0.820 -5.936 -0.210 1.00 86.88 91 ARG A N 1
ATOM 709 C CA . ARG A 1 91 ? 0.887 -6.586 1.104 1.00 86.88 91 ARG A CA 1
ATOM 710 C C . ARG A 1 91 ? 0.175 -5.770 2.169 1.00 86.88 91 ARG A C 1
ATOM 712 O O . ARG A 1 91 ? -0.691 -6.322 2.830 1.00 86.88 91 ARG A O 1
ATOM 719 N N . PHE A 1 92 ? 0.482 -4.479 2.274 1.00 88.00 92 PHE A N 1
ATOM 720 C CA . PHE A 1 92 ? -0.123 -3.586 3.259 1.00 88.00 92 PHE A CA 1
ATOM 721 C C . PHE A 1 92 ? -1.650 -3.582 3.167 1.00 88.00 92 PHE A C 1
ATOM 723 O O . PHE A 1 92 ? -2.322 -3.890 4.146 1.00 88.00 92 PHE A O 1
ATOM 730 N N . LEU A 1 93 ? -2.188 -3.330 1.967 1.00 90.31 93 LEU A N 1
ATOM 731 C CA . LEU A 1 93 ? -3.628 -3.361 1.714 1.00 90.31 93 LEU A CA 1
ATOM 732 C C . LEU A 1 93 ? -4.214 -4.746 2.025 1.00 90.31 93 LEU A C 1
ATOM 734 O O . LEU A 1 93 ? -5.252 -4.860 2.660 1.00 90.31 93 LEU A O 1
ATOM 738 N N . GLY A 1 94 ? -3.513 -5.823 1.652 1.00 89.06 94 GLY A N 1
ATOM 739 C CA . GLY A 1 94 ? -3.932 -7.183 2.002 1.00 89.06 94 GLY A CA 1
ATOM 740 C C . GLY A 1 94 ? -4.046 -7.430 3.498 1.00 89.06 94 GLY A C 1
ATOM 741 O O . GLY A 1 94 ? -5.046 -7.993 3.937 1.00 89.06 94 GLY A O 1
ATOM 742 N N . ASP A 1 95 ? -3.042 -6.998 4.253 1.00 88.25 95 ASP A N 1
ATOM 743 C CA . ASP A 1 95 ? -2.987 -7.175 5.697 1.00 88.25 95 ASP A CA 1
ATOM 744 C C . ASP A 1 95 ? -4.128 -6.399 6.377 1.00 88.25 95 ASP A C 1
ATOM 746 O O . ASP A 1 95 ? -4.847 -6.969 7.194 1.00 88.25 95 ASP A O 1
ATOM 750 N N . ILE A 1 96 ? -4.366 -5.134 6.006 1.00 88.62 96 ILE A N 1
ATOM 751 C CA . ILE A 1 96 ? -5.448 -4.331 6.605 1.00 88.62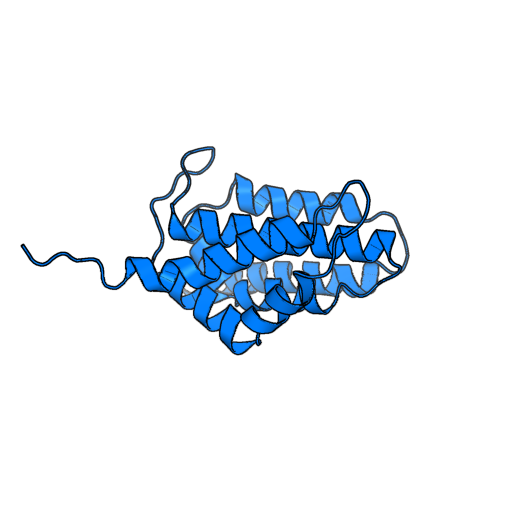 96 ILE A CA 1
ATOM 752 C C . ILE A 1 96 ? -6.852 -4.761 6.137 1.00 88.62 96 ILE A C 1
ATOM 754 O O . ILE A 1 96 ? -7.799 -4.635 6.908 1.00 88.62 96 ILE A O 1
ATOM 758 N N . HIS A 1 97 ? -7.010 -5.327 4.932 1.00 89.12 97 HIS A N 1
ATOM 759 C CA . HIS A 1 97 ? -8.300 -5.848 4.441 1.00 89.12 97 HIS A CA 1
ATOM 760 C C . HIS A 1 97 ? -8.671 -7.210 5.013 1.00 89.12 97 HIS A C 1
ATOM 762 O O . HIS A 1 97 ? -9.831 -7.459 5.313 1.00 89.12 97 HIS A O 1
ATOM 768 N N . GLN A 1 98 ? -7.708 -8.124 5.111 1.00 87.88 98 GLN A N 1
ATOM 769 C CA . GLN A 1 98 ? -7.979 -9.539 5.401 1.00 87.88 98 GLN A CA 1
ATOM 770 C C . GLN A 1 98 ? -7.511 -9.952 6.797 1.00 87.88 98 GLN A C 1
ATOM 772 O O . GLN A 1 98 ? -7.785 -11.072 7.242 1.00 87.88 98 GLN A O 1
ATOM 777 N N . GLY A 1 99 ? -6.824 -9.051 7.496 1.00 87.12 99 GLY A N 1
ATOM 778 C CA . GLY A 1 99 ? -6.087 -9.376 8.700 1.00 87.12 99 GLY A CA 1
ATOM 779 C C . GLY A 1 99 ? -4.859 -10.227 8.389 1.00 87.12 99 GLY A C 1
ATOM 780 O O . GLY A 1 99 ? -4.615 -10.683 7.268 1.00 87.12 99 GLY A O 1
ATOM 781 N N . LYS A 1 100 ? -4.085 -10.500 9.432 1.00 85.75 100 LYS A N 1
ATOM 782 C CA . LYS A 1 100 ? -2.856 -11.283 9.347 1.00 85.75 100 LYS A CA 1
ATOM 783 C C . LYS A 1 100 ? -2.959 -12.524 10.221 1.00 85.75 100 LYS A C 1
ATOM 785 O O . LYS A 1 100 ? -3.374 -12.460 11.376 1.00 85.75 100 LYS A O 1
ATOM 790 N N . ARG A 1 101 ? -2.582 -13.682 9.671 1.00 79.12 101 ARG A N 1
ATOM 791 C CA . ARG A 1 101 ? -2.701 -14.994 10.347 1.00 79.12 101 ARG A CA 1
ATOM 792 C C . ARG A 1 101 ? -1.392 -15.536 10.926 1.00 79.12 101 ARG A C 1
ATOM 794 O O . ARG A 1 101 ? -1.433 -16.452 11.738 1.00 79.12 101 ARG A O 1
ATOM 801 N N . PHE A 1 102 ? -0.241 -15.009 10.509 1.00 75.38 102 PHE A N 1
ATOM 802 C CA . PHE A 1 102 ? 1.083 -15.524 10.881 1.00 75.38 102 PHE A CA 1
ATOM 803 C C . PHE A 1 102 ? 1.962 -14.422 11.483 1.00 75.38 102 PHE A C 1
ATOM 805 O O . PHE A 1 102 ? 1.794 -13.254 11.144 1.00 75.38 102 PHE A O 1
ATOM 812 N N . TYR A 1 103 ? 2.933 -14.803 12.319 1.00 72.56 103 TYR A N 1
ATOM 813 C CA . TYR A 1 103 ? 3.813 -13.908 13.091 1.00 72.56 103 TYR A CA 1
ATOM 814 C C . TYR A 1 103 ? 3.047 -13.071 14.121 1.00 72.56 103 TYR A C 1
ATOM 816 O O . TYR A 1 103 ? 2.828 -13.543 15.232 1.00 72.56 103 TYR A O 1
ATOM 824 N N . GLN A 1 104 ? 2.598 -11.880 13.728 1.00 75.19 104 GLN A N 1
ATOM 825 C CA . GLN A 1 104 ? 1.816 -10.966 14.549 1.00 75.19 104 GLN A CA 1
ATOM 826 C C . GLN A 1 104 ? 0.408 -10.898 13.960 1.00 75.19 104 GLN A C 1
ATOM 828 O O . GLN A 1 104 ? 0.198 -10.292 12.908 1.00 75.19 104 GLN A O 1
ATOM 833 N N . SER A 1 105 ? -0.518 -11.635 14.577 1.00 84.25 105 SER A N 1
ATOM 834 C CA . SER A 1 105 ? -1.879 -11.793 14.065 1.00 84.25 105 SER A CA 1
ATOM 835 C C . SER A 1 105 ? -2.775 -10.639 14.496 1.00 84.25 105 SER A C 1
ATOM 837 O O . SER A 1 105 ? -2.742 -10.230 15.653 1.00 84.25 105 SER A O 1
ATOM 839 N N . PHE A 1 106 ? -3.600 -10.162 13.570 1.00 85.69 106 PHE A N 1
ATOM 840 C CA . PHE A 1 106 ? -4.667 -9.202 13.835 1.00 85.69 106 PHE A CA 1
ATOM 841 C C . PHE A 1 106 ? -5.853 -9.460 12.888 1.00 85.69 106 PHE A C 1
ATOM 843 O O . PHE A 1 106 ? -5.642 -9.997 11.792 1.00 85.69 106 PHE A O 1
ATOM 850 N N . PRO A 1 107 ? -7.098 -9.145 13.296 1.00 90.50 107 PRO A N 1
ATOM 851 C CA . PRO A 1 107 ? -8.269 -9.260 12.425 1.00 90.50 107 PRO A CA 1
ATOM 852 C C . PRO A 1 107 ? -8.231 -8.206 11.303 1.00 90.50 107 PRO A C 1
ATOM 854 O O . PRO A 1 107 ? -7.435 -7.276 11.379 1.00 90.50 107 PRO A O 1
ATOM 857 N N . PRO A 1 108 ? -9.086 -8.304 10.270 1.00 90.38 108 PRO A N 1
ATOM 858 C CA . PRO A 1 108 ? -9.322 -7.200 9.340 1.00 90.38 108 PRO A CA 1
ATOM 859 C C . PRO A 1 108 ? -9.496 -5.851 10.051 1.00 90.38 108 PRO A C 1
ATOM 861 O O . PRO A 1 108 ? -10.195 -5.770 11.063 1.00 90.38 108 PRO A O 1
ATOM 864 N N . LEU A 1 109 ? -8.902 -4.792 9.498 1.00 91.00 109 LEU A N 1
ATOM 865 C CA . LEU A 1 109 ? -8.909 -3.433 10.045 1.00 91.00 109 LEU A CA 1
ATOM 866 C C . LEU A 1 109 ? -9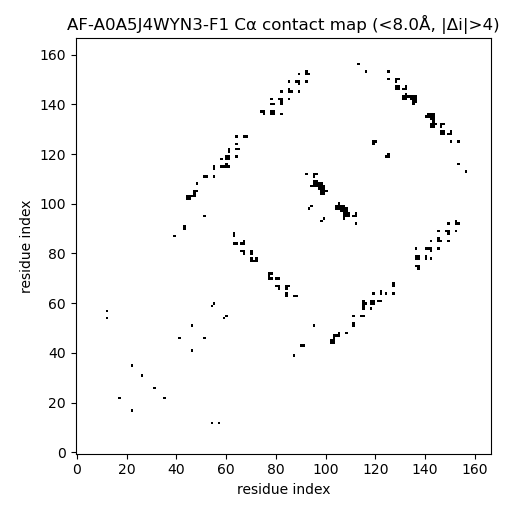.660 -2.485 9.087 1.00 91.00 109 LEU A C 1
ATOM 868 O O . LEU A 1 109 ? -9.046 -1.605 8.482 1.00 91.00 109 LEU A O 1
ATOM 872 N N . PRO A 1 110 ? -10.992 -2.629 8.932 1.00 89.44 110 PRO A N 1
ATOM 873 C CA . PRO A 1 110 ? -11.761 -1.963 7.874 1.00 89.44 110 PRO A CA 1
ATOM 874 C C . PRO A 1 110 ? -11.728 -0.431 7.955 1.00 89.44 110 PRO A C 1
ATOM 876 O O . PRO A 1 110 ? -11.716 0.243 6.929 1.00 89.44 110 PRO A O 1
ATOM 879 N N . VAL A 1 111 ? -11.670 0.134 9.166 1.00 91.31 111 VAL A N 1
ATOM 880 C CA . VAL A 1 111 ? -11.556 1.591 9.355 1.00 91.31 111 VAL A CA 1
ATOM 881 C C . VAL A 1 111 ? -10.211 2.102 8.837 1.00 91.31 111 VAL A C 1
ATOM 883 O O . VAL A 1 111 ? -10.169 3.108 8.136 1.00 91.31 111 VAL A O 1
ATOM 886 N N . LEU A 1 112 ? -9.120 1.388 9.134 1.00 91.00 112 LEU A N 1
ATOM 887 C CA . LEU A 1 112 ? -7.784 1.752 8.661 1.00 91.00 112 LEU A CA 1
ATOM 888 C C . LEU A 1 112 ? -7.634 1.540 7.157 1.00 91.00 112 LEU A C 1
ATOM 890 O O . LEU A 1 112 ? -7.005 2.361 6.497 1.00 91.00 112 LEU A O 1
ATOM 894 N N . ALA A 1 113 ? -8.226 0.469 6.624 1.00 90.81 113 ALA A N 1
ATOM 895 C CA . ALA A 1 113 ? -8.285 0.218 5.190 1.00 90.81 113 ALA A CA 1
ATOM 896 C C . ALA A 1 113 ? -8.909 1.402 4.452 1.00 90.81 113 ALA A C 1
ATOM 898 O O . ALA A 1 113 ? -8.263 1.981 3.582 1.00 90.81 113 ALA A O 1
ATOM 899 N N . LYS A 1 114 ? -10.090 1.837 4.904 1.00 91.00 114 LYS A N 1
ATOM 900 C CA . LYS A 1 114 ? -10.782 2.993 4.339 1.00 91.00 114 LYS A CA 1
ATOM 901 C C . LYS A 1 114 ? -9.926 4.262 4.383 1.00 91.00 114 LYS A C 1
ATOM 903 O O . LYS A 1 114 ? -9.769 4.931 3.370 1.00 91.00 114 LYS A O 1
ATOM 908 N N . THR A 1 115 ? -9.333 4.588 5.534 1.00 92.50 115 THR A N 1
ATOM 909 C CA . THR A 1 115 ? -8.474 5.779 5.657 1.00 92.50 115 THR A CA 1
ATOM 910 C C . THR A 1 115 ? -7.233 5.692 4.768 1.00 92.50 115 THR A C 1
ATOM 912 O O . THR A 1 115 ? -6.808 6.693 4.198 1.00 92.50 115 THR A O 1
ATOM 915 N N . CYS A 1 116 ? -6.631 4.509 4.633 1.00 91.94 116 CYS A N 1
ATOM 916 C CA . CYS A 1 116 ? -5.491 4.318 3.744 1.00 91.94 116 CYS A CA 1
ATOM 917 C C . CYS A 1 116 ? -5.880 4.481 2.269 1.00 91.94 116 CYS A C 1
ATOM 919 O O . CYS A 1 116 ? -5.104 5.032 1.496 1.00 91.94 116 CYS A O 1
ATOM 921 N N . GLU A 1 117 ? -7.049 3.999 1.865 1.00 91.38 117 GLU A N 1
ATOM 922 C CA . GLU A 1 117 ? -7.543 4.148 0.494 1.00 91.38 117 GLU A CA 1
ATOM 923 C C . GLU A 1 117 ? -7.875 5.598 0.167 1.00 91.38 117 GLU A C 1
ATOM 925 O O . GLU A 1 117 ? -7.470 6.075 -0.885 1.00 91.38 117 GLU A O 1
ATOM 930 N N . GLU A 1 118 ? -8.523 6.321 1.085 1.00 92.75 118 GLU A N 1
ATOM 931 C CA . GLU A 1 118 ? -8.751 7.765 0.949 1.00 92.75 118 GLU A CA 1
ATOM 932 C C . GLU A 1 118 ? -7.418 8.502 0.746 1.00 92.75 118 GLU A C 1
ATOM 934 O O . GLU A 1 118 ? -7.286 9.308 -0.168 1.00 92.75 118 GLU A O 1
ATOM 939 N N . GLN A 1 119 ? -6.383 8.156 1.518 1.00 90.75 119 GLN A N 1
ATOM 940 C CA . GLN A 1 119 ? -5.035 8.701 1.327 1.00 90.75 119 GLN A CA 1
ATOM 941 C C . GLN A 1 119 ? -4.417 8.363 -0.033 1.00 90.75 119 GLN A C 1
ATOM 943 O O . GLN A 1 119 ? -3.708 9.192 -0.593 1.00 90.75 119 GLN A O 1
ATOM 948 N N . ILE A 1 120 ? -4.618 7.139 -0.523 1.00 91.19 120 ILE A N 1
ATOM 949 C CA . ILE A 1 120 ? -4.111 6.694 -1.825 1.00 91.19 120 ILE A CA 1
ATOM 950 C C . ILE A 1 120 ? -4.804 7.471 -2.945 1.00 91.19 120 ILE A C 1
ATOM 952 O O . ILE A 1 120 ? -4.133 7.978 -3.839 1.00 91.19 120 ILE A O 1
ATOM 956 N N . GLU A 1 121 ? -6.127 7.590 -2.880 1.00 93.25 121 GLU A N 1
ATOM 957 C CA . GLU A 1 121 ? -6.939 8.276 -3.883 1.00 93.25 121 GLU A CA 1
ATOM 958 C C . GLU A 1 121 ? -6.677 9.786 -3.900 1.00 93.25 121 GLU A C 1
ATOM 960 O O . GLU A 1 121 ? -6.559 10.380 -4.967 1.00 93.25 121 GLU A O 1
ATOM 965 N N . GLU A 1 122 ? -6.499 10.415 -2.734 1.00 92.12 122 GLU A N 1
ATOM 966 C CA . GLU A 1 122 ? -6.155 11.840 -2.643 1.00 92.12 122 GLU A CA 1
ATOM 967 C C . GLU A 1 122 ? -4.837 12.200 -3.352 1.00 92.12 122 GLU A C 1
ATOM 969 O O . GLU A 1 122 ? -4.664 13.344 -3.771 1.00 92.12 122 GLU A O 1
ATOM 974 N N . GLU A 1 123 ? -3.921 11.239 -3.506 1.00 88.38 123 GLU A N 1
ATOM 975 C CA . GLU A 1 123 ? -2.658 11.404 -4.240 1.00 88.38 123 GLU A CA 1
ATOM 976 C C . GLU A 1 123 ? -2.744 10.919 -5.703 1.00 88.38 123 GLU A C 1
ATOM 978 O O . GLU A 1 123 ? -1.719 10.830 -6.377 1.00 88.38 123 GLU A O 1
ATOM 983 N N . GLY A 1 124 ? -3.936 10.575 -6.211 1.00 91.62 124 GLY A N 1
ATOM 984 C CA . GLY A 1 124 ? -4.107 10.003 -7.556 1.00 91.62 124 GLY A CA 1
ATOM 985 C C . GLY A 1 124 ? -3.491 8.606 -7.694 1.00 91.62 124 GLY A C 1
ATOM 986 O O . GLY A 1 124 ? -2.978 8.225 -8.748 1.00 91.62 124 GLY A O 1
ATOM 987 N N . GLY A 1 125 ? -3.458 7.843 -6.599 1.00 91.38 125 GLY A N 1
ATOM 988 C CA . GLY A 1 125 ? -2.799 6.543 -6.555 1.00 91.38 125 GLY A CA 1
ATOM 989 C C . GLY A 1 125 ? -3.446 5.496 -7.460 1.00 91.38 125 GLY A C 1
ATOM 990 O O . GLY A 1 125 ? -2.747 4.601 -7.937 1.00 91.38 125 GLY A O 1
ATOM 991 N N . SER A 1 126 ? -4.744 5.618 -7.743 1.00 93.00 126 SER A N 1
ATOM 992 C CA . SER A 1 126 ? -5.445 4.773 -8.713 1.00 93.00 126 SER A CA 1
ATOM 993 C C . SER A 1 126 ? -4.866 4.960 -10.120 1.00 93.00 126 SER A C 1
ATOM 995 O O . SER A 1 126 ? -4.466 3.984 -10.757 1.00 93.00 126 SER A O 1
ATOM 997 N N . GLU A 1 127 ? -4.734 6.205 -10.578 1.00 93.50 127 GLU A N 1
ATOM 998 C CA . GLU A 1 127 ? -4.152 6.562 -11.873 1.00 93.50 127 GLU A CA 1
ATOM 999 C C . GLU A 1 127 ? -2.674 6.182 -11.957 1.00 93.50 127 GLU A C 1
ATOM 1001 O O . GLU A 1 127 ? -2.224 5.641 -12.973 1.00 93.50 127 GLU A O 1
ATOM 1006 N N . GLU A 1 128 ? -1.920 6.422 -10.882 1.00 92.31 128 GLU A N 1
ATOM 1007 C CA . GLU A 1 128 ? -0.512 6.046 -10.815 1.00 92.31 128 GLU A CA 1
ATOM 1008 C C . GLU A 1 128 ? -0.352 4.534 -11.005 1.00 92.31 128 GLU A C 1
ATOM 1010 O O . GLU A 1 128 ? 0.415 4.098 -11.863 1.00 92.31 128 GLU A O 1
ATOM 1015 N N . VAL A 1 129 ? -1.116 3.719 -10.272 1.00 92.75 129 VAL A N 1
ATOM 1016 C CA . VAL A 1 129 ? -1.078 2.254 -10.391 1.00 92.75 129 VAL A CA 1
ATOM 1017 C C . VAL A 1 129 ? -1.529 1.798 -11.780 1.00 92.75 129 VAL A C 1
ATOM 1019 O O . VAL A 1 129 ? -0.914 0.898 -12.358 1.00 92.75 129 VAL A O 1
ATOM 1022 N N . GLU A 1 130 ? -2.567 2.417 -12.347 1.00 93.75 130 GLU A N 1
ATOM 1023 C CA . GLU A 1 130 ? -3.044 2.092 -13.692 1.00 93.75 130 GLU A CA 1
ATOM 1024 C C . GLU A 1 130 ? -1.998 2.362 -14.774 1.00 93.75 130 GLU A C 1
ATOM 1026 O O . GLU A 1 130 ? -1.849 1.550 -15.695 1.00 93.75 130 GLU A O 1
ATOM 1031 N N . SER A 1 131 ? -1.219 3.438 -14.642 1.00 91.62 131 SER A N 1
ATOM 1032 C CA . SER A 1 131 ? -0.142 3.758 -15.584 1.00 91.62 131 SER A CA 1
ATOM 1033 C C . SER A 1 131 ? 0.921 2.650 -15.669 1.00 91.62 131 SER A C 1
ATOM 1035 O O . SER A 1 131 ? 1.534 2.447 -16.718 1.00 91.62 131 SER A O 1
ATOM 1037 N N . GLN A 1 132 ? 1.079 1.855 -14.604 1.00 91.69 132 GLN A N 1
ATOM 1038 C CA . GLN A 1 132 ? 2.059 0.771 -14.524 1.00 91.69 132 GLN A CA 1
ATOM 1039 C C . GLN A 1 132 ? 1.548 -0.564 -15.088 1.00 91.69 132 GLN A C 1
ATOM 1041 O O . GLN A 1 132 ? 2.325 -1.509 -15.237 1.00 91.69 132 GLN A O 1
ATOM 1046 N N . LEU A 1 133 ? 0.273 -0.667 -15.485 1.00 90.94 133 LEU A N 1
ATOM 1047 C CA . LEU A 1 133 ? -0.301 -1.892 -16.071 1.00 90.94 133 LEU A CA 1
ATOM 1048 C C . LEU A 1 133 ? 0.278 -2.243 -17.451 1.00 90.94 133 LEU A C 1
ATOM 1050 O O . LEU A 1 133 ? 0.169 -3.387 -17.906 1.00 90.94 133 LEU A O 1
ATOM 1054 N N . ILE A 1 134 ? 0.888 -1.271 -18.130 1.00 88.12 134 ILE A N 1
ATOM 1055 C CA . ILE A 1 134 ? 1.600 -1.484 -19.397 1.00 88.12 134 ILE A CA 1
ATOM 1056 C C . ILE A 1 134 ? 3.090 -1.781 -19.192 1.00 88.12 134 ILE A C 1
ATOM 1058 O O . ILE A 1 134 ? 3.754 -2.227 -20.130 1.00 88.12 134 ILE A O 1
ATOM 1062 N N . ASN A 1 135 ? 3.615 -1.570 -17.981 1.00 85.62 135 ASN A N 1
ATOM 1063 C CA . ASN A 1 135 ? 5.014 -1.808 -17.664 1.00 85.62 135 ASN A CA 1
ATOM 1064 C C . ASN A 1 135 ? 5.236 -3.299 -17.355 1.00 85.62 135 ASN A C 1
ATOM 1066 O O . ASN A 1 135 ? 4.896 -3.799 -16.283 1.00 85.62 135 ASN A O 1
ATOM 1070 N N . ASN A 1 136 ? 5.829 -4.032 -18.301 1.00 79.12 136 ASN A N 1
ATOM 1071 C CA . ASN A 1 136 ? 6.151 -5.453 -18.115 1.00 79.12 136 ASN A CA 1
ATOM 1072 C C . ASN A 1 136 ? 7.315 -5.690 -17.132 1.00 79.12 136 ASN A C 1
ATOM 1074 O O . ASN A 1 136 ? 7.531 -6.831 -16.721 1.00 79.12 136 ASN A O 1
ATOM 1078 N N . GLY A 1 137 ? 8.030 -4.630 -16.753 1.00 76.00 137 GLY A N 1
ATOM 1079 C CA . GLY A 1 137 ? 9.236 -4.658 -15.945 1.00 76.00 137 GLY A CA 1
ATOM 1080 C C . GLY A 1 137 ? 10.384 -5.430 -16.598 1.00 76.00 137 GLY A C 1
ATOM 1081 O O . GLY A 1 137 ? 10.362 -5.780 -17.782 1.00 76.00 137 GLY A O 1
ATOM 1082 N N . HIS A 1 138 ? 11.390 -5.751 -15.787 1.00 77.31 138 HIS A N 1
ATOM 1083 C CA . HIS A 1 138 ? 12.524 -6.580 -16.185 1.00 77.31 138 HIS A CA 1
ATOM 1084 C C . HIS A 1 138 ? 12.262 -8.085 -15.941 1.00 77.31 138 HIS A C 1
ATOM 1086 O O . HIS A 1 138 ? 11.336 -8.470 -15.232 1.00 77.31 138 HIS A O 1
ATOM 1092 N N . LYS A 1 139 ? 13.126 -8.975 -16.457 1.00 78.25 139 LYS A N 1
ATOM 1093 C CA . LYS A 1 139 ? 12.990 -10.454 -16.420 1.00 78.25 139 LYS A CA 1
ATOM 1094 C C . LYS A 1 139 ? 12.657 -11.064 -15.041 1.00 78.25 139 LYS A C 1
ATOM 1096 O O . LYS A 1 139 ? 12.114 -12.164 -14.980 1.00 78.25 139 LYS A O 1
ATOM 1101 N N . TYR A 1 140 ? 12.992 -10.377 -13.947 1.00 78.88 140 TYR A N 1
ATOM 1102 C CA . TYR A 1 140 ? 12.772 -10.824 -12.563 1.00 78.88 140 TYR A CA 1
ATOM 1103 C C . TYR A 1 140 ? 11.751 -9.978 -11.784 1.00 78.88 140 TYR A C 1
ATOM 1105 O O . TYR A 1 140 ? 11.526 -10.234 -10.602 1.00 78.88 140 TYR A O 1
ATOM 1113 N N . CYS A 1 141 ? 11.147 -8.976 -12.423 1.00 79.31 141 CYS A N 1
ATOM 1114 C CA . CYS A 1 141 ? 10.274 -7.987 -11.803 1.00 79.31 141 CYS A CA 1
ATOM 1115 C C . CYS A 1 141 ? 8.996 -7.864 -12.625 1.00 79.31 141 CYS A C 1
ATOM 1117 O O . CYS A 1 141 ? 8.952 -7.142 -13.612 1.00 79.31 141 CYS A O 1
ATOM 1119 N N . ASN A 1 142 ? 7.944 -8.567 -12.213 1.00 86.44 142 ASN A N 1
ATOM 1120 C CA . ASN A 1 142 ? 6.662 -8.516 -12.909 1.00 86.44 142 ASN A CA 1
ATOM 1121 C C . ASN A 1 142 ? 5.836 -7.311 -12.429 1.00 86.44 142 ASN A C 1
ATOM 1123 O O . ASN A 1 142 ? 4.899 -7.468 -11.645 1.00 86.44 142 ASN A O 1
ATOM 1127 N N . VAL A 1 143 ? 6.239 -6.109 -12.850 1.00 89.06 143 VAL A N 1
ATOM 1128 C CA . VAL A 1 143 ? 5.611 -4.832 -12.465 1.00 89.06 143 VAL A CA 1
ATOM 1129 C C . VAL A 1 143 ? 4.117 -4.855 -12.779 1.00 89.06 143 VAL A C 1
ATOM 1131 O O . VAL A 1 143 ? 3.305 -4.685 -11.872 1.00 89.06 143 VAL A O 1
ATOM 1134 N N . LYS A 1 144 ? 3.757 -5.192 -14.021 1.00 91.00 144 LYS A N 1
ATOM 1135 C CA . LYS A 1 144 ? 2.371 -5.337 -14.476 1.00 91.00 144 LYS A CA 1
ATOM 1136 C C . LYS A 1 144 ? 1.513 -6.203 -13.555 1.00 91.00 144 LYS A C 1
ATOM 1138 O O . LYS A 1 144 ? 0.410 -5.803 -13.200 1.00 91.00 144 LYS A O 1
ATOM 1143 N N . TYR A 1 145 ? 2.000 -7.382 -13.167 1.00 91.81 145 TYR A N 1
ATOM 1144 C CA . TYR A 1 145 ? 1.251 -8.281 -12.284 1.00 91.81 145 TYR A CA 1
ATOM 1145 C C . TYR A 1 145 ? 0.984 -7.655 -10.914 1.00 91.81 145 TYR A C 1
ATOM 1147 O O . TYR A 1 145 ? -0.121 -7.763 -10.390 1.00 91.81 145 TYR A O 1
ATOM 1155 N N . TYR A 1 146 ? 1.976 -6.985 -10.323 1.00 91.19 146 TYR A N 1
ATOM 1156 C CA . TYR A 1 146 ? 1.782 -6.354 -9.019 1.00 91.19 146 TYR A CA 1
ATOM 1157 C C . TYR A 1 146 ? 0.940 -5.080 -9.098 1.00 91.19 146 TYR A C 1
ATOM 1159 O O . TYR A 1 146 ? 0.172 -4.834 -8.173 1.00 91.19 146 TYR A O 1
ATOM 1167 N N . ALA A 1 147 ? 1.017 -4.323 -10.193 1.00 93.62 147 ALA A N 1
ATOM 1168 C CA . ALA A 1 147 ? 0.109 -3.209 -10.453 1.00 93.62 147 ALA A CA 1
ATOM 1169 C C . ALA A 1 147 ? -1.348 -3.694 -10.526 1.00 93.62 147 ALA A C 1
ATOM 1171 O O . ALA A 1 147 ? -2.217 -3.135 -9.862 1.00 93.62 147 ALA A O 1
ATOM 1172 N N . ASP A 1 148 ? -1.600 -4.802 -11.228 1.00 93.88 148 ASP A N 1
ATOM 1173 C CA . ASP A 1 148 ? -2.925 -5.428 -11.296 1.00 93.88 148 ASP A CA 1
ATOM 1174 C C . ASP A 1 148 ? -3.418 -5.895 -9.913 1.00 93.88 148 ASP A C 1
ATOM 1176 O O . ASP A 1 148 ? -4.547 -5.606 -9.516 1.00 93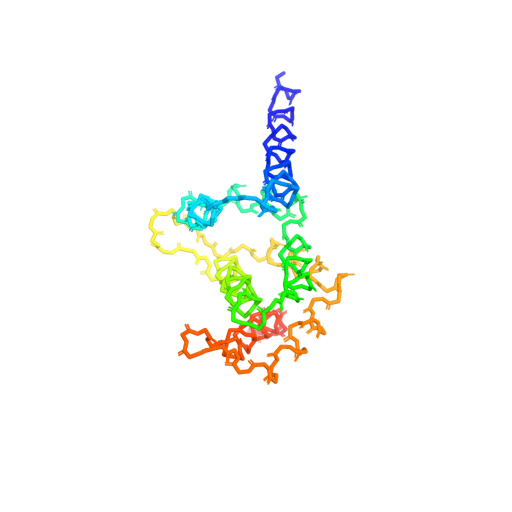.88 148 ASP A O 1
ATOM 1180 N N . LEU A 1 149 ? -2.549 -6.519 -9.106 1.00 92.88 149 LEU A N 1
ATOM 1181 C CA . LEU A 1 149 ? -2.894 -6.898 -7.730 1.00 92.88 149 LEU A CA 1
ATOM 1182 C C . LEU A 1 149 ? -3.220 -5.696 -6.837 1.00 92.88 149 LEU A C 1
ATOM 1184 O O . LEU A 1 149 ? -4.135 -5.781 -6.016 1.00 92.88 149 LEU A O 1
ATOM 1188 N N . VAL A 1 150 ? -2.449 -4.610 -6.936 1.00 93.12 150 VAL A N 1
ATOM 1189 C CA . VAL A 1 150 ? -2.709 -3.381 -6.175 1.00 93.12 150 VAL A CA 1
ATOM 1190 C C . VAL A 1 150 ? -4.041 -2.781 -6.605 1.00 93.12 150 VAL A C 1
ATOM 1192 O O . VAL A 1 150 ? -4.864 -2.488 -5.742 1.00 93.12 150 VAL A O 1
ATOM 1195 N N . LYS A 1 151 ? -4.299 -2.697 -7.914 1.00 93.69 151 LYS A N 1
ATOM 1196 C CA . LYS A 1 151 ? -5.575 -2.232 -8.463 1.00 93.69 151 LYS A CA 1
ATOM 1197 C C . LYS A 1 151 ? -6.752 -3.032 -7.910 1.00 93.69 151 LYS A C 1
ATOM 1199 O O . LYS A 1 151 ? -7.708 -2.448 -7.414 1.00 93.69 151 LYS A O 1
ATOM 1204 N N . VAL A 1 152 ? -6.669 -4.363 -7.927 1.00 91.31 152 VAL A N 1
ATOM 1205 C CA . VAL A 1 152 ? -7.710 -5.230 -7.350 1.00 91.31 152 VAL A CA 1
ATOM 1206 C C . VAL A 1 152 ? -7.908 -4.947 -5.862 1.00 91.31 152 VAL A C 1
ATOM 1208 O O . VAL A 1 152 ? -9.041 -4.910 -5.402 1.00 91.31 152 VAL A O 1
ATOM 1211 N N . LYS A 1 153 ? -6.838 -4.723 -5.095 1.00 90.81 153 LYS A N 1
ATOM 1212 C CA . LYS A 1 153 ? -6.940 -4.438 -3.656 1.00 90.81 153 LYS A CA 1
ATOM 1213 C C . LYS A 1 153 ? -7.575 -3.084 -3.368 1.00 90.81 153 LYS A C 1
ATOM 1215 O O . LYS A 1 153 ? -8.450 -3.037 -2.518 1.00 90.81 153 LYS A O 1
ATOM 1220 N N . ILE A 1 154 ? -7.199 -2.039 -4.101 1.00 88.88 154 ILE A N 1
ATOM 1221 C CA . ILE A 1 154 ? -7.843 -0.720 -4.011 1.00 88.88 154 ILE A CA 1
ATOM 1222 C C . ILE A 1 154 ? -9.337 -0.839 -4.366 1.00 88.88 154 ILE A C 1
ATOM 1224 O O . ILE A 1 154 ? -10.189 -0.288 -3.678 1.00 88.88 154 ILE A O 1
ATOM 1228 N N . LEU A 1 155 ? -9.681 -1.618 -5.400 1.00 82.62 155 LEU A N 1
ATOM 1229 C CA . LEU A 1 155 ? -11.068 -1.788 -5.848 1.00 82.62 155 LEU A CA 1
ATOM 1230 C C . LEU A 1 155 ? -11.911 -2.723 -4.967 1.00 82.62 155 LEU A C 1
ATOM 1232 O O . LEU A 1 155 ? -13.130 -2.561 -4.912 1.00 82.62 155 LEU A O 1
ATOM 1236 N N . ASN A 1 156 ? -11.302 -3.694 -4.281 1.00 73.19 156 ASN A N 1
ATOM 1237 C CA . ASN A 1 156 ? -12.017 -4.677 -3.457 1.00 73.19 156 ASN A CA 1
ATOM 1238 C C . ASN A 1 156 ? -12.799 -4.038 -2.295 1.00 73.19 156 ASN A C 1
ATOM 1240 O O . ASN A 1 156 ? -13.751 -4.647 -1.811 1.00 73.19 156 ASN A O 1
ATOM 1244 N N . PHE A 1 157 ? -12.492 -2.796 -1.916 1.00 58.84 157 PHE A N 1
ATOM 1245 C CA . PHE A 1 157 ? -13.310 -1.979 -1.018 1.00 58.84 157 PHE A CA 1
ATOM 1246 C C . PHE A 1 157 ? -14.759 -1.796 -1.498 1.00 58.84 157 PHE A C 1
ATOM 1248 O O . PHE A 1 157 ? -15.703 -1.879 -0.710 1.00 58.84 157 PHE A O 1
ATOM 1255 N N . TYR A 1 158 ? -14.966 -1.613 -2.806 1.00 51.75 158 TYR A N 1
ATOM 1256 C CA . TYR A 1 158 ? -16.295 -1.342 -3.364 1.00 51.75 158 TYR A CA 1
ATOM 1257 C C . TYR A 1 158 ? -17.231 -2.557 -3.334 1.00 51.75 158 TYR A C 1
ATOM 1259 O O . TYR A 1 158 ? -18.448 -2.399 -3.440 1.00 51.75 158 TYR A O 1
ATOM 1267 N N . ILE A 1 159 ? -16.690 -3.765 -3.160 1.00 53.91 159 ILE A N 1
ATOM 1268 C CA . ILE A 1 159 ? -17.473 -5.006 -3.092 1.00 53.91 159 ILE A CA 1
ATOM 1269 C C . ILE A 1 159 ? -17.879 -5.332 -1.641 1.00 53.91 159 ILE A C 1
ATOM 1271 O O . ILE A 1 159 ? -18.899 -5.995 -1.433 1.00 53.91 159 ILE A O 1
ATOM 1275 N N . ASP A 1 160 ? -17.144 -4.829 -0.640 1.00 52.00 160 ASP A N 1
ATOM 1276 C CA . ASP A 1 160 ? -17.281 -5.257 0.764 1.00 52.00 160 ASP A CA 1
ATOM 1277 C C . ASP A 1 160 ? -18.104 -4.299 1.658 1.00 52.00 160 ASP A C 1
ATOM 1279 O O . ASP A 1 160 ? -18.468 -4.641 2.778 1.00 52.00 160 ASP A O 1
ATOM 1283 N N . LEU A 1 161 ? -18.499 -3.116 1.168 1.00 50.09 161 LEU A N 1
ATOM 1284 C CA . LEU A 1 161 ? -19.355 -2.179 1.928 1.00 50.09 161 LEU A CA 1
ATOM 1285 C C . LEU A 1 161 ? -20.859 -2.255 1.617 1.00 50.09 161 LEU A C 1
ATOM 1287 O O . LEU A 1 161 ? -21.643 -1.548 2.249 1.00 50.09 161 LEU A O 1
ATOM 1291 N N . SER A 1 162 ? -21.285 -3.100 0.671 1.00 48.31 162 SER A N 1
ATOM 1292 C CA . SER A 1 162 ? -22.704 -3.229 0.280 1.00 48.31 162 SER A CA 1
ATOM 1293 C C . SER A 1 162 ? -23.259 -4.658 0.269 1.00 48.31 162 SER A C 1
ATOM 1295 O O . SER A 1 162 ? -24.434 -4.847 -0.036 1.00 48.31 162 SER A O 1
ATOM 1297 N N . ASN A 1 163 ? -22.474 -5.666 0.667 1.00 46.69 163 ASN A N 1
ATOM 1298 C CA . ASN A 1 163 ? -22.931 -7.058 0.747 1.00 46.69 163 ASN A CA 1
ATOM 1299 C C . ASN A 1 163 ? -23.344 -7.501 2.161 1.00 46.69 163 ASN A C 1
ATOM 1301 O O . ASN A 1 163 ? -23.247 -8.679 2.505 1.00 46.69 163 ASN A O 1
ATOM 1305 N N . THR A 1 164 ? -23.940 -6.609 2.955 1.00 42.44 164 THR A N 1
ATOM 1306 C CA . THR A 1 164 ? -25.034 -7.065 3.819 1.00 42.44 164 THR A CA 1
ATOM 1307 C C . THR A 1 164 ? -26.192 -7.443 2.901 1.00 42.44 164 THR A C 1
ATOM 1309 O O . THR A 1 164 ? -27.023 -6.616 2.530 1.00 42.44 164 THR A O 1
ATOM 1312 N N . ARG A 1 165 ? -26.265 -8.728 2.528 1.00 43.31 165 ARG A N 1
ATOM 1313 C CA . ARG A 1 165 ? -27.573 -9.334 2.272 1.00 43.31 165 ARG A CA 1
ATOM 1314 C C . ARG A 1 165 ? -28.370 -9.104 3.550 1.00 43.31 165 ARG A C 1
ATOM 1316 O O . ARG A 1 165 ? -28.071 -9.718 4.562 1.00 43.31 165 ARG A O 1
ATOM 1323 N N . LEU A 1 166 ? -29.289 -8.147 3.510 1.00 37.81 166 LEU A N 1
ATOM 1324 C CA . LEU A 1 166 ? -30.372 -8.059 4.474 1.00 37.81 166 LEU A CA 1
ATOM 1325 C C . LEU A 1 166 ? -31.205 -9.329 4.279 1.00 37.81 166 LEU A C 1
ATOM 1327 O O . LEU A 1 166 ? -31.943 -9.427 3.296 1.00 37.81 166 LEU A O 1
ATOM 1331 N N . ASP A 1 167 ? -31.006 -10.322 5.137 1.00 45.31 167 ASP A N 1
ATOM 1332 C CA . ASP A 1 167 ? -31.987 -11.367 5.413 1.00 45.31 167 ASP A CA 1
ATOM 1333 C C . ASP A 1 167 ? -32.879 -10.990 6.606 1.00 45.31 167 ASP A C 1
ATOM 1335 O O . ASP A 1 167 ? -32.380 -10.384 7.583 1.00 45.31 167 ASP A O 1
#

pLDDT: mean 71.63, std 18.98, range [36.25, 93.88]

Organism: NCBI:txid222440

Sequence (167 aa):
MGNTIEALKIKNAVAIIISFATSYEYNKKSNKRDRSRRLVNFIHQNADEQDQSELVNAGYGRALIISISSAGGIEEYGDWELFNGLVNISRFLGDIHQGKRFYQSFPPLPVLAKTCEEQIEEEGGSEEVESQLINNGHKYCNVKYYADLVKVKILNFYIDLSNTRLD

Foldseek 3Di:
DVVVVVVVLVVVLCVVVCVVVVCVVVVPDDDDVVVVVVVLVCCLQAPAPVNLVSCLVSLVLLVLLVQLVPLPDDQQRSLVSNLVSLVSLLSSLCCQQAFDDPRHTDGRNLVSSVSSLVSCVVNVVLVSLVVQLPPCGDPVRRNNVSSVSSNCSSCVNVVPPPPPPPD

Mean predicted aligned error: 11.68 Å

Solvent-accessible surface area (backbone atoms only — not comparable to full-atom values): 9058 Å² total; per-residue (Å²): 123,71,71,61,57,55,52,49,50,51,51,49,53,49,48,51,53,45,51,53,53,47,44,61,72,56,57,82,76,58,100,55,70,70,57,59,53,47,52,53,51,45,46,75,49,60,41,40,64,68,51,53,50,53,39,44,76,71,43,44,34,35,54,49,41,56,54,38,77,66,24,83,54,65,67,73,61,13,29,50,51,28,30,49,37,32,49,50,49,34,47,52,53,44,36,30,61,67,20,36,89,62,89,34,60,37,71,52,34,64,71,55,38,52,55,26,48,52,37,23,51,77,68,45,30,63,60,56,38,55,67,34,54,77,36,64,50,45,102,90,26,59,25,21,61,32,23,50,50,31,50,50,57,69,51,50,56,76,63,70,79,67,66,73,75,84,125